Protein AF-A0A137Q808-F1 (afdb_monomer_lite)

Structure (mmCIF, N/CA/C/O backbone):
data_AF-A0A137Q808-F1
#
_entry.id   AF-A0A137Q808-F1
#
loop_
_atom_site.group_PDB
_atom_site.id
_atom_site.type_symbol
_atom_site.label_atom_id
_atom_site.label_alt_id
_atom_site.label_comp_id
_atom_site.label_asym_id
_atom_site.label_entity_id
_atom_site.label_seq_id
_atom_site.pdbx_PDB_ins_code
_atom_site.Cartn_x
_atom_site.Cartn_y
_atom_site.Cartn_z
_atom_site.occupancy
_atom_site.B_iso_or_equiv
_atom_site.auth_seq_id
_atom_site.auth_comp_id
_atom_site.auth_asym_id
_atom_site.auth_atom_id
_atom_site.pdbx_PDB_model_num
ATOM 1 N N . MET A 1 1 ? -16.998 -5.480 7.699 1.00 72.69 1 MET A N 1
ATOM 2 C CA . MET A 1 1 ? -16.382 -4.142 7.511 1.00 72.69 1 MET A CA 1
ATOM 3 C C . MET A 1 1 ? -16.773 -3.216 8.660 1.00 72.69 1 MET A C 1
ATOM 5 O O . MET A 1 1 ? -17.918 -3.277 9.093 1.00 72.69 1 MET A O 1
ATOM 9 N N . LYS A 1 2 ? -15.846 -2.375 9.145 1.00 89.88 2 LYS A N 1
ATOM 10 C CA . LYS A 1 2 ? -15.957 -1.615 10.411 1.00 89.88 2 LYS A CA 1
ATOM 11 C C . LYS A 1 2 ? -16.914 -0.412 10.414 1.00 89.88 2 LYS A C 1
ATOM 13 O O . LYS A 1 2 ? -17.202 0.107 11.482 1.00 89.88 2 LYS A O 1
ATOM 18 N N . LYS A 1 3 ? -17.414 0.016 9.247 1.00 92.00 3 LYS A N 1
ATOM 19 C CA . LYS A 1 3 ? -18.320 1.177 9.082 1.00 92.00 3 LYS A CA 1
ATOM 20 C C . LYS A 1 3 ? -17.747 2.507 9.607 1.00 92.00 3 LYS A C 1
ATOM 22 O O . LYS A 1 3 ? -18.492 3.368 10.059 1.00 92.00 3 LYS A O 1
ATOM 27 N N . LEU A 1 4 ? -16.428 2.671 9.537 1.00 90.56 4 LEU A N 1
ATOM 28 C CA . LEU A 1 4 ? -15.768 3.935 9.859 1.00 90.56 4 LEU A CA 1
ATOM 29 C C . LEU A 1 4 ? -15.965 4.929 8.711 1.00 90.56 4 LEU A C 1
ATOM 31 O O . LEU A 1 4 ? -15.925 4.536 7.544 1.00 90.56 4 LEU A O 1
ATOM 35 N N . SER A 1 5 ? -16.148 6.207 9.035 1.00 92.69 5 SER A N 1
ATOM 36 C CA . SER A 1 5 ? -16.147 7.286 8.044 1.00 92.69 5 SER A CA 1
ATOM 37 C C . SER A 1 5 ? -14.727 7.530 7.538 1.00 92.69 5 SER A C 1
ATOM 39 O O . SER A 1 5 ? -13.798 7.642 8.334 1.00 92.69 5 SER A O 1
ATOM 41 N N . TYR A 1 6 ? -14.557 7.650 6.223 1.00 93.31 6 TYR A N 1
ATOM 42 C CA . TYR A 1 6 ? -13.269 7.942 5.598 1.00 93.31 6 TYR A CA 1
ATOM 43 C C . TYR A 1 6 ? -13.455 8.816 4.358 1.00 93.31 6 TYR A C 1
ATOM 45 O O . TYR A 1 6 ? -14.547 8.911 3.795 1.00 93.31 6 TYR A O 1
ATOM 53 N N . LYS A 1 7 ? -12.367 9.453 3.931 1.00 94.38 7 LYS A N 1
ATOM 54 C CA . LYS A 1 7 ? -12.264 10.140 2.643 1.00 94.38 7 LYS A CA 1
ATOM 55 C C . LYS A 1 7 ? -11.159 9.472 1.839 1.00 94.38 7 LYS A C 1
ATOM 57 O O . LYS A 1 7 ? -10.145 9.073 2.404 1.00 94.38 7 LYS A O 1
ATOM 62 N N . ILE A 1 8 ? -11.361 9.352 0.532 1.00 95.31 8 ILE A N 1
ATOM 63 C CA . ILE A 1 8 ? -10.349 8.818 -0.380 1.00 95.31 8 ILE A CA 1
ATOM 64 C C . ILE A 1 8 ? -9.618 9.997 -1.012 1.00 95.31 8 ILE A C 1
ATOM 66 O O . ILE A 1 8 ? -10.257 10.896 -1.559 1.00 95.31 8 ILE A O 1
ATOM 70 N N . ARG A 1 9 ? -8.286 9.979 -0.955 1.00 93.50 9 ARG A N 1
ATOM 71 C CA . ARG A 1 9 ? -7.433 10.853 -1.763 1.00 93.50 9 ARG A CA 1
ATOM 72 C C . ARG A 1 9 ? -6.847 10.004 -2.886 1.00 93.50 9 ARG A C 1
ATOM 74 O O . ARG A 1 9 ? -6.163 9.021 -2.618 1.00 93.50 9 ARG A O 1
ATOM 81 N N . TRP A 1 10 ? -7.189 10.357 -4.119 1.00 93.88 10 TRP A N 1
ATOM 82 C CA . TRP A 1 10 ? -6.710 9.680 -5.320 1.00 93.88 10 TRP A CA 1
ATOM 83 C C . TRP A 1 10 ? -5.417 10.325 -5.802 1.00 93.88 10 TRP A C 1
ATOM 85 O O . TRP A 1 10 ? -5.262 11.542 -5.702 1.00 93.88 10 TRP A O 1
ATOM 95 N N . PHE A 1 11 ? -4.519 9.503 -6.330 1.00 91.56 11 PHE A N 1
ATOM 96 C CA . PHE A 1 11 ? -3.235 9.924 -6.870 1.00 91.56 11 PHE A CA 1
ATOM 97 C C . PHE A 1 11 ? -2.884 9.069 -8.072 1.00 91.56 11 PHE A C 1
ATOM 99 O O . PHE A 1 11 ? -3.255 7.892 -8.123 1.00 91.56 11 PHE A O 1
ATOM 106 N N . ASP A 1 12 ? -2.104 9.641 -8.980 1.00 96.38 12 ASP A N 1
ATOM 107 C CA . ASP A 1 12 ? -1.356 8.841 -9.930 1.00 96.38 12 ASP A CA 1
ATOM 108 C C . ASP A 1 12 ? -0.164 8.162 -9.240 1.00 96.38 12 ASP A C 1
ATOM 110 O O . ASP A 1 12 ? 0.356 8.638 -8.228 1.00 96.38 12 ASP A O 1
ATOM 114 N N . TYR A 1 13 ? 0.282 7.024 -9.778 1.00 96.12 13 TYR A N 1
ATOM 115 C CA . TYR A 1 13 ? 1.392 6.258 -9.206 1.00 96.12 13 TYR A CA 1
ATOM 116 C C . TYR A 1 13 ? 2.657 7.095 -8.930 1.00 96.12 13 TYR A C 1
ATOM 118 O O . TYR A 1 13 ? 3.228 6.930 -7.848 1.00 96.12 13 TYR A O 1
ATOM 126 N N . PRO A 1 14 ? 3.109 7.988 -9.839 1.00 96.06 14 PRO A N 1
ATOM 127 C CA . PRO A 1 14 ? 4.283 8.823 -9.584 1.00 96.06 14 PRO A CA 1
ATOM 128 C C . PRO A 1 14 ? 4.116 9.779 -8.398 1.00 96.06 14 PRO A C 1
ATOM 130 O O . PRO A 1 14 ? 5.101 10.109 -7.739 1.00 96.06 14 PRO A O 1
ATOM 133 N N . ASP A 1 15 ? 2.882 10.179 -8.089 1.00 96.31 15 ASP A N 1
ATOM 134 C CA . ASP A 1 15 ? 2.582 11.146 -7.031 1.00 96.31 15 ASP A CA 1
ATOM 135 C C . ASP A 1 15 ? 2.490 10.499 -5.643 1.00 96.31 15 ASP A C 1
ATOM 137 O O . ASP A 1 15 ? 2.487 11.195 -4.624 1.00 96.31 15 ASP A O 1
ATOM 141 N N . LEU A 1 16 ? 2.463 9.164 -5.568 1.00 94.75 16 LEU A N 1
ATOM 142 C CA . LEU A 1 16 ? 2.363 8.435 -4.304 1.00 94.75 16 LEU A CA 1
ATOM 143 C C . LEU A 1 16 ? 3.512 8.771 -3.348 1.00 94.75 16 LEU A C 1
ATOM 145 O O . LEU A 1 16 ? 3.291 9.006 -2.159 1.00 94.75 16 LEU A O 1
ATOM 149 N N . VAL A 1 17 ? 4.745 8.764 -3.854 1.00 93.88 17 VAL A N 1
ATOM 150 C CA . VAL A 1 17 ? 5.944 9.025 -3.046 1.00 93.88 17 VAL A CA 1
ATOM 151 C C . VAL A 1 17 ? 5.939 10.449 -2.479 1.00 93.88 17 VAL A C 1
ATOM 153 O O . VAL A 1 17 ? 6.011 10.573 -1.252 1.00 93.88 17 VAL A O 1
ATOM 156 N N . PRO A 1 18 ? 5.817 11.524 -3.288 1.00 95.62 18 PRO A N 1
ATOM 157 C CA . PRO A 1 18 ? 5.782 12.879 -2.743 1.00 95.62 18 PRO A CA 1
ATOM 158 C C . PRO A 1 18 ? 4.598 13.093 -1.791 1.00 95.62 18 PRO A C 1
ATOM 160 O O . PRO A 1 18 ? 4.795 13.670 -0.722 1.00 95.62 18 PRO A O 1
ATOM 163 N N . ALA A 1 19 ? 3.410 12.556 -2.095 1.00 95.12 19 ALA A N 1
ATOM 164 C CA . ALA A 1 19 ? 2.255 12.647 -1.201 1.00 95.12 19 ALA A CA 1
ATOM 165 C C . ALA A 1 19 ? 2.480 11.926 0.140 1.00 95.12 19 ALA A C 1
ATOM 167 O O . ALA A 1 19 ? 2.071 12.420 1.192 1.00 95.12 19 ALA A O 1
ATOM 168 N N . SER A 1 20 ? 3.158 10.774 0.126 1.00 95.25 20 SER A N 1
ATOM 169 C CA . SER A 1 20 ? 3.487 10.029 1.347 1.00 95.25 20 SER A CA 1
ATOM 170 C C . SER A 1 20 ? 4.469 10.796 2.231 1.00 95.25 20 SER A C 1
ATOM 172 O O . SER A 1 20 ? 4.301 10.844 3.450 1.00 95.25 20 SER A O 1
ATOM 174 N N . ILE A 1 21 ? 5.472 11.429 1.618 1.00 95.00 21 ILE A N 1
ATOM 175 C CA . ILE A 1 21 ? 6.462 12.254 2.319 1.00 95.00 21 ILE A CA 1
ATOM 176 C C . ILE A 1 21 ? 5.793 13.492 2.926 1.00 95.00 21 ILE A C 1
ATOM 178 O O . ILE A 1 21 ? 5.992 13.767 4.109 1.00 95.00 21 ILE A O 1
ATOM 182 N N . GLU A 1 22 ? 4.964 14.203 2.152 1.00 94.88 22 GLU A N 1
ATOM 183 C CA . GLU A 1 22 ? 4.180 15.357 2.619 1.00 94.88 22 GLU A CA 1
ATOM 184 C C . GLU A 1 22 ? 3.325 14.986 3.842 1.00 94.88 22 GLU A C 1
ATOM 186 O O . GLU A 1 22 ? 3.317 15.689 4.854 1.00 94.88 22 GLU A O 1
ATOM 191 N N . ALA A 1 23 ? 2.675 13.822 3.784 1.00 93.75 23 ALA A N 1
ATOM 192 C CA . ALA A 1 23 ? 1.854 13.274 4.857 1.00 93.75 23 ALA A CA 1
ATOM 193 C C . ALA A 1 23 ? 2.650 12.704 6.046 1.00 93.75 23 ALA A C 1
ATOM 195 O O . ALA A 1 23 ? 2.046 12.238 7.015 1.00 93.75 23 ALA A O 1
ATOM 196 N N . ARG A 1 24 ? 3.989 12.720 5.999 1.00 95.00 24 ARG A N 1
ATOM 197 C CA . ARG A 1 24 ? 4.882 12.124 7.012 1.00 95.00 24 ARG A CA 1
ATOM 198 C C . ARG A 1 24 ? 4.641 10.627 7.234 1.00 95.00 24 ARG A C 1
ATOM 200 O O . ARG A 1 24 ? 4.883 10.110 8.326 1.00 95.00 24 ARG A O 1
ATOM 207 N N . ILE A 1 25 ? 4.182 9.930 6.199 1.00 95.81 25 ILE A N 1
ATOM 208 C CA . ILE A 1 25 ? 4.090 8.471 6.194 1.00 95.81 25 ILE A CA 1
ATOM 209 C C . ILE A 1 25 ? 5.521 7.928 6.151 1.00 95.81 25 ILE A C 1
ATOM 211 O O . ILE A 1 25 ? 6.370 8.424 5.406 1.00 95.81 25 ILE A O 1
ATOM 215 N N . LYS A 1 26 ? 5.819 6.916 6.966 1.00 95.44 26 LYS A N 1
ATOM 216 C CA . LYS A 1 26 ? 7.115 6.228 6.906 1.00 95.44 26 LYS A CA 1
ATOM 217 C C . LYS A 1 26 ? 7.172 5.311 5.673 1.00 95.44 26 LYS A C 1
ATOM 219 O O . LYS A 1 26 ? 6.133 4.786 5.274 1.00 95.44 26 LYS A O 1
ATOM 224 N N . PRO A 1 27 ? 8.354 5.088 5.070 1.00 95.62 27 PRO A N 1
ATOM 225 C CA . PRO A 1 27 ? 8.501 4.075 4.029 1.00 95.62 27 PRO A CA 1
ATOM 226 C C . PRO A 1 27 ? 7.986 2.719 4.523 1.00 95.62 27 PRO A C 1
ATOM 228 O O . PRO A 1 27 ? 8.192 2.374 5.687 1.00 95.62 27 PRO A O 1
ATOM 231 N N . TYR A 1 28 ? 7.334 1.963 3.640 1.00 94.69 28 TYR A N 1
ATOM 232 C CA . TYR A 1 28 ? 6.924 0.585 3.918 1.00 94.69 28 TYR A CA 1
ATOM 233 C C . TYR A 1 28 ? 8.154 -0.288 4.194 1.00 94.69 28 TYR A C 1
ATOM 235 O O . TYR A 1 28 ? 8.196 -1.035 5.167 1.00 94.69 28 TYR A O 1
ATOM 243 N N . LEU A 1 29 ? 9.188 -0.116 3.368 1.00 94.19 29 LEU A N 1
ATOM 244 C CA . LEU A 1 29 ? 10.516 -0.685 3.568 1.00 94.19 29 LEU A CA 1
ATOM 245 C C . LEU A 1 29 ? 11.582 0.226 2.960 1.00 94.19 29 LEU A C 1
ATOM 247 O O . LEU A 1 29 ? 11.279 1.182 2.240 1.00 94.19 29 LEU A O 1
ATOM 251 N N . VAL A 1 30 ? 12.840 -0.098 3.235 1.00 94.69 30 VAL A N 1
ATOM 252 C CA . VAL A 1 30 ? 14.002 0.452 2.534 1.00 94.69 30 VAL A CA 1
ATOM 253 C C . VAL A 1 30 ? 14.550 -0.655 1.643 1.00 94.69 30 VAL A C 1
ATOM 255 O O . VAL A 1 30 ? 14.746 -1.777 2.110 1.00 94.69 30 VAL A O 1
ATOM 258 N N . ARG A 1 31 ? 14.734 -0.367 0.354 1.00 89.38 31 ARG A N 1
ATOM 259 C CA . ARG A 1 31 ? 15.273 -1.331 -0.612 1.00 89.38 31 ARG A CA 1
ATOM 260 C C . ARG A 1 31 ? 16.751 -1.615 -0.332 1.00 89.38 31 ARG A C 1
ATOM 262 O O . ARG A 1 31 ? 17.413 -0.875 0.392 1.00 89.38 31 ARG A O 1
ATOM 269 N N . SER A 1 32 ? 17.285 -2.665 -0.954 1.00 91.00 32 SER A N 1
ATOM 270 C CA . SER A 1 32 ? 18.703 -3.039 -0.848 1.00 91.00 32 SER A CA 1
ATOM 271 C C . SER A 1 32 ? 19.666 -1.940 -1.317 1.00 91.00 32 SER A C 1
ATOM 273 O O . SER A 1 32 ? 20.783 -1.861 -0.817 1.00 91.00 32 SER A O 1
ATOM 275 N N . ASP A 1 33 ? 19.228 -1.068 -2.228 1.00 91.06 33 ASP A N 1
ATOM 276 C CA . ASP A 1 33 ? 19.975 0.106 -2.697 1.00 91.06 33 ASP A CA 1
ATOM 277 C C . ASP A 1 33 ? 19.882 1.327 -1.755 1.00 91.06 33 ASP A C 1
ATOM 279 O O . ASP A 1 33 ? 20.436 2.385 -2.050 1.00 91.06 33 ASP A O 1
ATOM 283 N N . GLY A 1 34 ? 19.178 1.205 -0.625 1.00 93.06 34 GLY A N 1
ATOM 284 C CA . GLY A 1 34 ? 18.962 2.282 0.341 1.00 93.06 34 GLY A CA 1
ATOM 285 C C . GLY A 1 34 ? 17.807 3.228 -0.001 1.00 93.06 34 GLY A C 1
ATOM 286 O O . GLY A 1 34 ? 17.490 4.111 0.799 1.00 93.06 34 GLY A O 1
ATOM 287 N N . SER A 1 35 ? 17.140 3.062 -1.148 1.00 91.38 35 SER A N 1
ATOM 288 C CA . SER A 1 35 ? 15.998 3.901 -1.519 1.00 91.38 35 SER A CA 1
ATOM 289 C C . SER A 1 35 ? 14.745 3.553 -0.695 1.00 91.38 35 SER A C 1
ATOM 291 O O . SER A 1 35 ? 14.451 2.373 -0.464 1.00 91.38 35 SER A O 1
ATOM 293 N N . PRO A 1 36 ? 13.957 4.548 -0.244 1.00 94.50 36 PRO A N 1
ATOM 294 C CA . PRO A 1 36 ? 12.706 4.279 0.453 1.00 94.50 36 PRO A CA 1
ATOM 295 C C . PRO A 1 36 ? 11.645 3.749 -0.521 1.00 94.50 36 PRO A C 1
ATOM 297 O O . PRO A 1 36 ? 11.491 4.251 -1.638 1.00 94.50 36 PRO A O 1
ATOM 300 N N . TYR A 1 37 ? 10.871 2.757 -0.083 1.00 93.56 37 TYR A N 1
ATOM 301 C CA . TYR A 1 37 ? 9.736 2.223 -0.828 1.00 93.56 37 TYR A CA 1
ATOM 302 C C . TYR A 1 37 ? 8.423 2.589 -0.144 1.00 93.56 37 TYR A C 1
ATOM 304 O O . TYR A 1 37 ? 8.207 2.278 1.026 1.00 93.56 37 TYR A O 1
ATOM 312 N N . TYR A 1 38 ? 7.538 3.247 -0.887 1.00 95.19 38 TYR A N 1
ATOM 313 C CA . TYR A 1 38 ? 6.218 3.662 -0.427 1.00 95.19 38 TYR A CA 1
ATOM 314 C C . TYR A 1 38 ? 5.137 2.891 -1.176 1.00 95.19 38 TYR A C 1
ATOM 316 O O . TYR A 1 38 ? 5.254 2.654 -2.379 1.00 95.19 38 TYR A O 1
ATOM 324 N N . THR A 1 39 ? 4.081 2.514 -0.460 1.00 93.88 39 THR A N 1
ATOM 325 C CA . THR A 1 39 ? 2.979 1.705 -0.982 1.00 93.88 39 THR A CA 1
ATOM 326 C C . THR A 1 39 ? 1.632 2.226 -0.488 1.00 93.88 39 THR A C 1
ATOM 328 O O . THR A 1 39 ? 1.537 2.901 0.540 1.00 93.88 39 THR A O 1
ATOM 331 N N . CYS A 1 40 ? 0.584 1.886 -1.237 1.00 94.44 40 CYS A N 1
ATOM 332 C CA . CYS A 1 40 ? -0.797 1.928 -0.773 1.00 94.44 40 CYS A CA 1
ATOM 333 C C . CYS A 1 40 ? -1.264 0.511 -0.381 1.00 94.44 40 CYS A C 1
ATOM 335 O O . CYS A 1 40 ? -0.731 -0.460 -0.921 1.00 94.44 40 CYS A O 1
ATOM 337 N N . PRO A 1 41 ? -2.285 0.382 0.490 1.00 95.06 41 PRO A N 1
ATOM 338 C CA . PRO A 1 41 ? -3.017 1.473 1.139 1.00 95.06 41 PRO A CA 1
ATOM 339 C C . PRO A 1 41 ? -2.200 2.174 2.235 1.00 95.06 41 PRO A C 1
ATOM 341 O O . PRO A 1 41 ? -1.344 1.574 2.882 1.00 95.06 41 PRO A O 1
ATOM 344 N N . ALA A 1 42 ? -2.502 3.456 2.439 1.00 95.62 42 ALA A N 1
ATOM 345 C CA . ALA A 1 42 ? -2.007 4.265 3.545 1.00 95.62 42 ALA A CA 1
ATOM 346 C C . ALA A 1 42 ? -3.153 5.103 4.124 1.00 95.62 42 ALA A C 1
ATOM 348 O O . ALA A 1 42 ? -4.101 5.434 3.409 1.00 95.62 42 ALA A O 1
ATOM 349 N N . ILE A 1 43 ? -3.076 5.425 5.413 1.00 95.75 43 ILE A N 1
ATOM 350 C CA . ILE A 1 43 ? -4.094 6.195 6.128 1.00 95.75 43 ILE A CA 1
ATOM 351 C C . ILE A 1 43 ? -3.473 7.373 6.869 1.00 95.75 43 ILE A C 1
ATOM 353 O O . ILE A 1 43 ? -2.341 7.306 7.354 1.00 95.75 43 ILE A O 1
ATOM 357 N N . ILE A 1 44 ? -4.273 8.428 6.994 1.00 94.50 44 ILE A N 1
ATOM 358 C CA . ILE A 1 44 ? -4.007 9.582 7.846 1.00 94.50 44 ILE A CA 1
ATOM 359 C C . ILE A 1 44 ? -5.243 9.757 8.727 1.00 94.50 44 ILE A C 1
ATOM 361 O O . ILE A 1 44 ? -6.363 9.795 8.215 1.00 94.50 44 ILE A O 1
ATOM 365 N N . GLY A 1 45 ? -5.063 9.799 10.043 1.00 90.94 45 GLY A N 1
ATOM 366 C CA . GLY A 1 45 ? -6.158 10.015 10.984 1.00 90.94 45 GLY A CA 1
ATOM 367 C C . GLY A 1 45 ? -6.151 11.441 11.499 1.00 90.94 45 GLY A C 1
ATOM 368 O O . GLY A 1 45 ? -5.350 11.763 12.370 1.00 90.94 45 GLY A O 1
ATOM 369 N N . ASP A 1 46 ? -7.085 12.265 11.026 1.00 78.31 46 ASP A N 1
ATOM 370 C CA . ASP A 1 46 ? -7.183 13.679 11.418 1.00 78.31 46 ASP A CA 1
ATOM 371 C C . ASP A 1 46 ? -7.311 13.858 12.943 1.00 78.31 46 ASP A C 1
ATOM 373 O O . ASP A 1 46 ? -6.697 14.748 13.525 1.00 78.31 46 ASP A O 1
ATOM 377 N N . ALA A 1 47 ? -8.074 12.983 13.609 1.00 80.38 47 ALA A N 1
ATOM 378 C CA . ALA A 1 47 ? -8.304 13.046 15.055 1.00 80.38 47 ALA A CA 1
ATOM 379 C C . ALA A 1 47 ? -7.209 12.364 15.894 1.00 80.38 47 ALA A C 1
ATOM 381 O O . ALA A 1 47 ? -7.029 12.704 17.060 1.00 80.38 47 ALA A O 1
ATOM 382 N N . THR A 1 48 ? -6.502 11.380 15.333 1.00 82.38 48 THR A N 1
ATOM 383 C CA . THR A 1 48 ? -5.514 10.569 16.066 1.00 82.38 48 THR A CA 1
ATOM 384 C C . THR A 1 48 ? -4.074 10.978 15.771 1.00 82.38 48 THR A C 1
ATOM 386 O O . THR A 1 48 ? -3.162 10.531 16.462 1.00 82.38 48 THR A O 1
ATOM 389 N N . GLY A 1 49 ? -3.855 11.800 14.740 1.00 86.81 49 GLY A N 1
ATOM 390 C CA . GLY A 1 49 ? -2.535 12.149 14.223 1.00 86.81 49 GLY A CA 1
ATOM 391 C C . GLY A 1 49 ? -1.791 10.970 13.588 1.00 86.81 49 GLY A C 1
ATOM 392 O O . GLY A 1 49 ? -0.592 11.083 13.332 1.00 86.81 49 GLY A O 1
ATOM 393 N N . VAL A 1 50 ? -2.459 9.828 13.363 1.00 93.19 50 VAL A N 1
ATOM 394 C CA . VAL A 1 50 ? -1.808 8.649 12.780 1.00 93.19 50 VAL A CA 1
ATOM 395 C C . VAL A 1 50 ? -1.470 8.918 11.318 1.00 93.19 50 VAL A C 1
ATOM 397 O O . VAL A 1 50 ? -2.274 9.496 10.593 1.00 93.19 50 VAL A O 1
ATOM 400 N N . SER A 1 51 ? -0.290 8.483 10.890 1.00 95.44 51 SER A N 1
ATOM 401 C CA . SER A 1 51 ? 0.137 8.506 9.494 1.00 95.44 51 SER A CA 1
ATOM 402 C C . SER A 1 51 ? 0.931 7.234 9.226 1.00 95.44 51 SER A C 1
ATOM 404 O O . SER A 1 51 ? 2.023 7.050 9.771 1.00 95.44 51 SER A O 1
ATOM 406 N N . MET A 1 52 ? 0.337 6.292 8.491 1.00 95.81 52 MET A N 1
ATOM 407 C CA . MET A 1 52 ? 0.915 4.959 8.305 1.00 95.81 52 MET A CA 1
ATOM 408 C C . MET A 1 52 ? 0.479 4.307 6.994 1.00 95.81 52 MET A C 1
ATOM 410 O O . MET A 1 52 ? -0.627 4.534 6.509 1.00 95.81 52 MET A O 1
ATOM 414 N N . ASN A 1 53 ? 1.350 3.469 6.446 1.00 95.56 53 ASN A N 1
ATOM 415 C CA . ASN A 1 53 ? 1.036 2.492 5.407 1.00 95.56 53 ASN A CA 1
ATOM 416 C C . ASN A 1 53 ? 1.120 1.079 6.004 1.00 95.56 53 ASN A C 1
ATOM 418 O O . ASN A 1 53 ? 1.198 0.958 7.227 1.00 95.56 53 ASN A O 1
ATOM 422 N N . ASP A 1 54 ? 1.110 0.057 5.141 1.00 94.62 54 ASP A N 1
ATOM 423 C CA . ASP A 1 54 ? 1.046 -1.371 5.485 1.00 94.62 54 ASP A CA 1
ATOM 424 C C . ASP A 1 54 ? -0.375 -1.814 5.867 1.00 94.62 54 ASP A C 1
ATOM 426 O O . ASP A 1 54 ? -0.894 -1.510 6.941 1.00 94.62 54 ASP A O 1
ATOM 430 N N . SER A 1 55 ? -1.021 -2.543 4.951 1.00 94.75 55 SER A N 1
ATOM 431 C CA . SER A 1 55 ? -2.418 -2.956 5.108 1.00 94.75 55 SER A CA 1
ATOM 432 C C . SER A 1 55 ? -2.655 -3.847 6.332 1.00 94.75 55 SER A C 1
ATOM 434 O O . SER A 1 55 ? -3.700 -3.717 6.976 1.00 94.75 55 SER A O 1
ATOM 436 N N . PHE A 1 56 ? -1.682 -4.686 6.698 1.00 94.12 56 PHE A N 1
ATOM 437 C CA . PHE A 1 56 ? -1.784 -5.570 7.852 1.00 94.12 56 PHE A CA 1
ATOM 438 C C . PHE A 1 56 ? -1.689 -4.765 9.152 1.00 94.12 56 PHE A C 1
ATOM 440 O O . PHE A 1 56 ? -2.562 -4.868 10.020 1.00 94.12 56 PHE A O 1
ATOM 447 N N . LYS A 1 57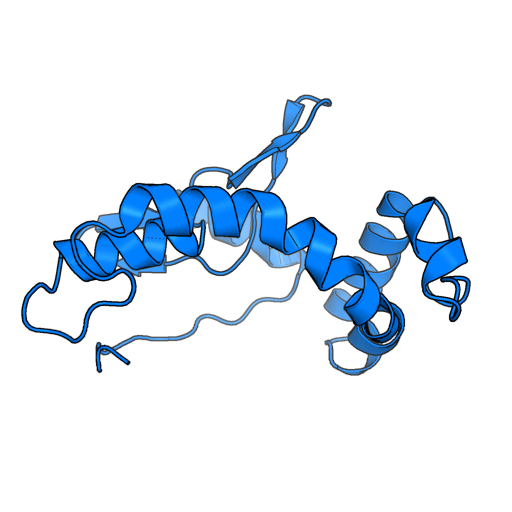 ? -0.716 -3.847 9.244 1.00 94.56 57 LYS A N 1
ATOM 448 C CA . LYS A 1 57 ? -0.598 -2.921 10.387 1.00 94.56 57 LYS A CA 1
ATOM 449 C C . LYS A 1 57 ? -1.803 -1.988 10.515 1.00 94.56 57 LYS A C 1
ATOM 451 O O . LYS A 1 57 ? -2.238 -1.697 11.629 1.00 94.56 57 LYS A O 1
ATOM 456 N N . ILE A 1 58 ? -2.371 -1.534 9.396 1.00 95.75 58 ILE A N 1
ATOM 457 C CA . ILE A 1 58 ? -3.601 -0.729 9.374 1.00 95.75 58 ILE A CA 1
ATOM 458 C C . ILE A 1 58 ? -4.781 -1.524 9.953 1.00 95.75 58 ILE A C 1
ATOM 460 O O . ILE A 1 58 ? -5.550 -0.986 10.754 1.00 95.75 58 ILE A O 1
ATOM 464 N N . ALA A 1 59 ? -4.920 -2.804 9.594 1.00 95.19 59 ALA A N 1
ATOM 465 C CA . ALA A 1 59 ? -5.964 -3.666 10.143 1.00 95.19 59 ALA A CA 1
ATOM 466 C C . ALA A 1 59 ? -5.811 -3.844 11.664 1.00 95.19 59 ALA A C 1
ATOM 468 O O . ALA A 1 59 ? -6.776 -3.623 12.401 1.00 95.19 59 ALA A O 1
ATOM 469 N N . GLN A 1 60 ? -4.592 -4.132 12.140 1.00 94.56 60 GLN A N 1
ATOM 470 C CA . GLN A 1 60 ? -4.272 -4.218 13.572 1.00 94.56 60 GLN A CA 1
ATOM 471 C C . GLN A 1 60 ? -4.589 -2.912 14.312 1.00 94.56 60 GLN A C 1
ATOM 473 O O . GLN A 1 60 ? -5.217 -2.921 15.375 1.00 94.56 60 GLN A O 1
ATOM 478 N N . TYR A 1 61 ? -4.194 -1.772 13.737 1.00 95.12 61 TYR A N 1
ATOM 479 C CA . TYR A 1 61 ? -4.479 -0.454 14.295 1.00 95.12 61 TYR A CA 1
ATOM 480 C C . TYR A 1 61 ? -5.983 -0.239 14.475 1.00 95.12 61 TYR A C 1
ATOM 482 O O . TYR A 1 61 ? -6.422 0.138 15.561 1.00 95.12 61 TYR A O 1
ATOM 490 N N . PHE A 1 62 ? -6.792 -0.524 13.452 1.00 95.00 62 PHE A N 1
ATOM 491 C CA . PHE A 1 62 ? -8.238 -0.344 13.548 1.00 95.00 62 PHE A CA 1
ATOM 492 C C . PHE A 1 62 ? -8.922 -1.345 14.480 1.00 95.00 62 PHE A C 1
ATOM 494 O O . PHE A 1 62 ? -9.910 -0.985 15.121 1.00 95.00 62 PHE A O 1
ATOM 501 N N . ASP A 1 63 ? -8.427 -2.576 14.592 1.00 95.12 63 ASP A N 1
ATOM 502 C CA . ASP A 1 63 ? -8.935 -3.538 15.574 1.00 95.12 63 ASP A CA 1
ATOM 503 C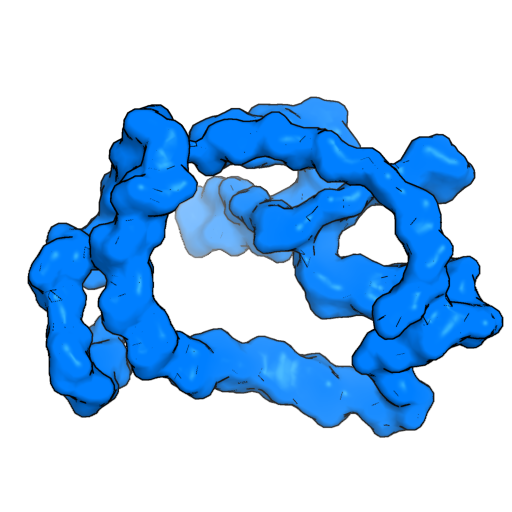 C . ASP A 1 63 ? -8.675 -3.090 17.012 1.00 95.12 63 ASP A C 1
ATOM 505 O O . ASP A 1 63 ? -9.540 -3.286 17.871 1.00 95.12 63 ASP A O 1
ATOM 509 N N . LYS A 1 64 ? -7.528 -2.453 17.266 1.00 93.25 64 LYS A N 1
ATOM 510 C CA . LYS A 1 64 ? -7.184 -1.879 18.571 1.00 93.25 64 LYS A CA 1
ATOM 511 C C . LYS A 1 64 ? -7.948 -0.587 18.862 1.00 93.25 64 LYS A C 1
ATOM 513 O O . LYS A 1 64 ? -8.452 -0.413 19.965 1.00 93.25 64 LYS A O 1
ATOM 518 N N . GLN A 1 65 ? -8.020 0.317 17.887 1.00 93.88 65 GLN A N 1
ATOM 519 C CA . GLN A 1 65 ? -8.604 1.649 18.056 1.00 93.88 65 GLN A CA 1
ATOM 520 C C . GLN A 1 65 ? -10.135 1.618 18.146 1.00 93.88 65 GLN A C 1
ATOM 522 O O . GLN A 1 65 ? -10.727 2.473 18.801 1.00 93.88 65 GLN A O 1
ATOM 527 N N . TYR A 1 66 ? -10.773 0.641 17.498 1.00 93.19 66 TYR A N 1
ATOM 528 C CA . TYR A 1 66 ? -12.228 0.512 17.431 1.00 93.19 66 TYR A CA 1
ATOM 529 C C . TYR A 1 66 ? -12.664 -0.891 17.880 1.00 93.19 66 TYR A C 1
ATOM 531 O O . TYR A 1 66 ? -13.110 -1.692 17.047 1.00 93.19 66 TYR A O 1
ATOM 539 N N . PRO A 1 67 ? -12.525 -1.221 19.179 1.00 93.88 67 PRO A N 1
ATOM 540 C CA . PRO A 1 67 ? -12.766 -2.570 19.689 1.00 93.88 67 PRO A CA 1
ATOM 541 C C . PRO A 1 67 ? -14.221 -3.031 19.539 1.00 93.88 67 PRO A C 1
ATOM 543 O O . PRO A 1 67 ? -14.443 -4.224 19.361 1.00 93.88 67 PRO A O 1
ATOM 546 N N . ASP A 1 68 ? -15.176 -2.096 19.513 1.00 94.50 68 ASP A N 1
ATOM 547 C CA . ASP A 1 68 ? -16.617 -2.370 19.376 1.00 94.50 68 ASP A CA 1
ATOM 548 C C . ASP A 1 68 ? -17.055 -2.665 17.929 1.00 94.50 68 ASP A C 1
ATOM 550 O O . ASP A 1 68 ? -18.231 -2.896 17.645 1.00 94.50 68 ASP A O 1
ATOM 554 N N . THR A 1 69 ? -16.117 -2.635 16.979 1.00 93.75 69 THR A N 1
ATOM 555 C CA . THR A 1 69 ? -16.376 -2.963 15.572 1.00 93.75 69 THR A CA 1
ATOM 556 C C . THR A 1 69 ? -15.951 -4.400 15.262 1.00 93.75 69 THR A C 1
ATOM 558 O O . THR A 1 69 ? -15.045 -4.920 15.915 1.00 93.75 69 THR A O 1
ATOM 561 N N . PRO A 1 70 ? -16.529 -5.050 14.228 1.00 94.94 70 PRO A N 1
ATOM 562 C CA . PRO A 1 70 ? -16.078 -6.372 13.803 1.00 94.94 70 PRO A CA 1
ATOM 563 C C . PRO A 1 70 ? -14.562 -6.409 13.581 1.00 94.94 70 PRO A C 1
ATOM 565 O O . PRO A 1 70 ? -14.007 -5.509 12.934 1.00 94.94 70 PRO A O 1
ATOM 568 N N . LYS A 1 71 ? -13.909 -7.439 14.122 1.00 93.44 71 LYS A N 1
ATOM 569 C CA . LYS A 1 71 ? -12.457 -7.621 14.040 1.00 93.44 71 LYS A CA 1
ATOM 570 C C . LYS A 1 71 ? -12.049 -8.086 12.646 1.00 93.44 71 LYS A C 1
ATOM 572 O O . LYS A 1 71 ? -12.709 -8.948 12.068 1.00 93.44 71 LYS A O 1
ATOM 577 N N . ALA A 1 72 ? -10.993 -7.488 12.105 1.00 93.38 72 ALA A N 1
ATOM 578 C CA . ALA A 1 72 ? -10.343 -7.980 10.894 1.00 93.38 72 ALA A CA 1
ATOM 579 C C . ALA A 1 72 ? -9.451 -9.188 11.217 1.00 93.38 72 ALA A C 1
ATOM 581 O O . ALA A 1 72 ? -9.409 -10.147 10.453 1.00 93.38 72 ALA A O 1
ATOM 582 N N . LEU A 1 73 ? -8.802 -9.145 12.380 1.00 93.62 73 LEU A N 1
ATOM 583 C CA . LEU A 1 73 ? -7.915 -10.156 12.931 1.00 93.62 73 LEU A CA 1
ATOM 584 C C . LEU A 1 73 ? -8.531 -10.644 14.255 1.00 93.62 73 LEU A C 1
ATOM 586 O O . LEU A 1 73 ? -8.468 -9.940 15.266 1.00 93.62 73 LEU A O 1
ATOM 590 N N . PRO A 1 74 ? -9.218 -11.802 14.258 1.00 93.44 74 PRO A N 1
ATOM 591 C CA . PRO A 1 74 ? -9.795 -12.363 15.475 1.00 93.44 74 PRO A CA 1
ATOM 592 C C . PRO A 1 74 ? -8.740 -12.598 16.564 1.00 93.44 74 PRO A C 1
ATOM 594 O O . PRO A 1 74 ? -7.589 -12.927 16.271 1.00 93.44 74 PRO A O 1
ATOM 597 N N . GLU A 1 75 ? -9.142 -12.460 17.825 1.00 91.44 75 GLU A N 1
ATOM 598 C CA . GLU A 1 75 ? -8.244 -12.639 18.968 1.00 91.44 75 GLU A CA 1
ATOM 599 C C . GLU A 1 75 ? -7.611 -14.040 18.977 1.00 91.44 75 GLU A C 1
ATOM 601 O O . GLU A 1 75 ? -8.276 -15.039 18.698 1.00 91.44 75 GLU A O 1
ATOM 606 N N . GLY A 1 76 ? -6.308 -14.105 19.262 1.00 92.75 76 GLY A N 1
ATOM 607 C CA . GLY A 1 76 ? -5.545 -15.355 19.266 1.00 92.75 76 GLY A CA 1
ATOM 608 C C . GLY A 1 76 ? -5.120 -15.847 17.878 1.00 92.75 76 GLY A C 1
ATOM 609 O O . GLY A 1 76 ? -4.509 -16.910 17.783 1.00 92.75 76 GLY A O 1
ATOM 610 N N . THR A 1 77 ? -5.404 -15.097 16.804 1.00 95.50 77 THR A N 1
ATOM 611 C CA . THR A 1 77 ? -4.995 -15.463 15.432 1.00 95.50 77 THR A CA 1
ATOM 612 C C . THR A 1 77 ? -3.780 -14.697 14.918 1.00 95.50 77 THR A C 1
ATOM 614 O O . THR A 1 77 ? -3.326 -14.985 13.815 1.00 95.50 77 THR A O 1
ATOM 617 N N . ASP A 1 78 ? -3.214 -13.775 15.703 1.00 90.75 78 ASP A N 1
ATOM 618 C CA . ASP A 1 78 ? -2.130 -12.881 15.277 1.00 90.75 78 ASP A CA 1
ATOM 619 C C . ASP A 1 78 ? -0.949 -13.631 14.651 1.00 90.75 78 ASP A C 1
ATOM 621 O O . ASP A 1 78 ? -0.504 -13.281 13.559 1.00 90.75 78 ASP A O 1
ATOM 625 N N . GLY A 1 79 ? -0.478 -14.702 15.300 1.00 92.56 79 GLY A N 1
ATOM 626 C CA . GLY A 1 79 ? 0.622 -15.520 14.783 1.00 92.56 79 GLY A CA 1
ATOM 627 C C . GLY A 1 79 ? 0.286 -16.207 13.457 1.00 92.56 79 GLY A C 1
ATOM 628 O O . GLY A 1 79 ? 1.062 -16.125 12.510 1.00 92.56 79 GLY A O 1
ATOM 629 N N . LEU A 1 80 ? -0.895 -16.826 13.358 1.00 94.88 80 LEU A N 1
ATOM 630 C CA . LEU A 1 80 ? -1.337 -17.520 12.142 1.00 94.88 80 LEU A CA 1
ATOM 631 C C . LEU A 1 80 ? -1.555 -16.553 10.973 1.00 94.88 80 LEU A C 1
ATOM 633 O O . LEU A 1 80 ? -1.163 -16.853 9.852 1.00 94.88 80 LEU A O 1
ATOM 637 N N . GLN A 1 81 ? -2.161 -15.394 11.233 1.00 94.88 81 GLN A N 1
ATOM 638 C CA . GLN A 1 81 ? -2.412 -14.364 10.224 1.00 94.88 81 GLN A CA 1
ATOM 639 C C . GLN A 1 81 ? -1.111 -13.709 9.746 1.00 94.88 81 GLN A C 1
ATOM 641 O O . GLN A 1 81 ? -0.989 -13.416 8.563 1.00 94.88 81 GLN A O 1
ATOM 646 N N . SER A 1 82 ? -0.133 -13.522 10.641 1.00 91.44 82 SER A N 1
ATOM 647 C CA . SER A 1 82 ? 1.184 -12.979 10.274 1.00 91.44 82 SER A CA 1
ATOM 648 C C . SER A 1 82 ? 1.954 -13.971 9.398 1.00 91.44 82 SER A C 1
ATOM 650 O O . SER A 1 82 ? 2.426 -13.606 8.331 1.00 91.44 82 SER A O 1
ATOM 652 N N . MET A 1 83 ? 1.984 -15.254 9.782 1.00 92.00 83 MET A N 1
ATOM 653 C CA . MET A 1 83 ? 2.565 -16.311 8.943 1.00 92.00 83 MET A CA 1
ATOM 654 C C . MET A 1 83 ? 1.864 -16.425 7.587 1.00 92.00 83 MET A C 1
ATOM 656 O O . MET A 1 83 ? 2.508 -16.662 6.570 1.00 92.00 83 MET A O 1
ATOM 660 N N . PHE A 1 84 ? 0.537 -16.282 7.563 1.00 92.50 84 PHE A N 1
ATOM 661 C CA . PHE A 1 84 ? -0.208 -16.269 6.312 1.00 92.50 84 PHE A CA 1
ATOM 662 C C . PHE A 1 84 ? 0.203 -15.082 5.439 1.00 92.50 84 PHE A C 1
ATOM 664 O O . PHE A 1 84 ? 0.484 -15.296 4.268 1.00 92.50 84 PHE A O 1
ATOM 671 N N . GLU A 1 85 ? 0.270 -13.866 5.988 1.00 90.62 85 GLU A N 1
ATOM 672 C CA . GLU A 1 85 ? 0.651 -12.651 5.254 1.00 90.62 85 GLU A CA 1
ATOM 673 C C . GLU A 1 85 ? 2.033 -12.778 4.605 1.00 90.62 85 GLU A C 1
ATOM 675 O O . GLU A 1 85 ? 2.159 -12.526 3.405 1.00 90.62 85 GLU A O 1
ATOM 680 N N . GLU A 1 86 ? 3.014 -13.299 5.346 1.00 87.75 86 GLU A N 1
ATOM 681 C CA . GLU A 1 86 ? 4.375 -13.527 4.850 1.00 87.75 86 GLU A CA 1
ATOM 682 C C . GLU A 1 86 ? 4.418 -14.496 3.657 1.00 87.75 86 GLU A C 1
ATOM 684 O O . GLU A 1 86 ? 5.228 -14.334 2.748 1.00 87.75 86 GLU A O 1
ATOM 689 N N . GLN A 1 87 ? 3.545 -15.507 3.643 1.00 87.44 87 GLN A N 1
ATOM 690 C CA . GLN A 1 87 ? 3.503 -16.532 2.592 1.00 87.44 87 GLN A CA 1
ATOM 691 C C . GLN A 1 87 ? 2.514 -16.202 1.466 1.00 87.44 87 GLN A C 1
ATOM 693 O O . GLN A 1 87 ? 2.550 -16.804 0.393 1.00 87.44 87 GLN A O 1
ATOM 698 N N . PHE A 1 88 ? 1.600 -15.259 1.691 1.00 84.94 88 PHE A N 1
ATOM 699 C CA . PHE A 1 88 ? 0.477 -15.010 0.792 1.00 84.94 88 PHE A CA 1
ATOM 700 C C . PHE A 1 88 ? 0.920 -14.465 -0.569 1.00 84.94 88 PHE A C 1
ATOM 702 O O . PHE A 1 88 ? 0.296 -14.772 -1.586 1.00 84.94 88 PHE A O 1
ATOM 709 N N . ILE A 1 89 ? 2.008 -13.689 -0.606 1.00 74.94 89 ILE A N 1
ATOM 710 C CA . ILE A 1 89 ? 2.550 -13.126 -1.849 1.00 74.94 89 ILE A CA 1
ATOM 711 C C . ILE A 1 89 ? 2.988 -14.227 -2.823 1.00 74.94 89 ILE A C 1
ATOM 713 O O . ILE A 1 89 ? 2.654 -14.144 -4.006 1.00 74.94 89 ILE A O 1
ATOM 717 N N . GLU A 1 90 ? 3.632 -15.287 -2.330 1.00 74.81 90 GLU A N 1
ATOM 718 C CA . GLU A 1 90 ? 4.047 -16.441 -3.141 1.00 74.81 90 GLU A CA 1
ATOM 719 C C . GLU A 1 90 ? 2.836 -17.156 -3.758 1.00 74.81 90 GLU A C 1
ATOM 721 O O . GLU A 1 90 ? 2.819 -17.523 -4.933 1.00 74.81 90 GLU A O 1
ATOM 726 N N . VAL A 1 91 ? 1.752 -17.279 -2.987 1.00 79.62 91 VAL A N 1
ATOM 727 C CA . VAL A 1 91 ? 0.500 -17.897 -3.453 1.00 79.62 91 VAL A CA 1
ATOM 728 C C . VAL A 1 91 ? -0.217 -17.031 -4.490 1.00 79.62 91 VAL A C 1
ATOM 730 O O . VAL A 1 91 ? -0.932 -17.558 -5.342 1.00 79.62 91 VAL A O 1
ATOM 733 N N . LEU A 1 92 ? -0.040 -15.708 -4.449 1.00 76.12 92 LEU A N 1
ATOM 734 C CA . LEU A 1 92 ? -0.640 -14.783 -5.411 1.00 76.12 92 LEU A CA 1
ATOM 735 C C . LEU A 1 92 ? 0.095 -14.726 -6.750 1.00 76.12 92 LEU A C 1
ATOM 737 O O . LEU A 1 92 ? -0.453 -14.161 -7.701 1.00 76.12 92 LEU A O 1
ATOM 741 N N . PHE A 1 93 ? 1.281 -15.324 -6.870 1.00 70.50 93 PHE A N 1
ATOM 742 C CA . PHE A 1 93 ? 2.061 -15.303 -8.105 1.00 70.50 93 PHE A CA 1
ATOM 743 C C . PHE A 1 93 ? 1.260 -15.712 -9.368 1.00 70.50 93 PHE A C 1
ATOM 745 O O . PHE A 1 93 ? 1.325 -15.023 -10.389 1.00 70.50 93 PHE A O 1
ATOM 752 N N . PRO A 1 94 ? 0.374 -16.730 -9.339 1.00 71.06 94 PRO A N 1
ATOM 753 C CA . PRO A 1 94 ? -0.469 -17.082 -10.484 1.00 71.06 94 PRO A CA 1
ATOM 754 C C . PRO A 1 94 ? -1.449 -15.977 -10.939 1.00 71.06 94 PRO A C 1
ATOM 756 O O . PRO A 1 94 ? -1.875 -15.963 -12.100 1.00 71.06 94 PRO A O 1
ATOM 759 N N . VAL A 1 95 ? -1.789 -15.018 -10.074 1.00 74.56 95 VAL A N 1
ATOM 760 C CA . VAL A 1 95 ? -2.643 -13.861 -10.410 1.00 74.56 95 VAL A CA 1
ATOM 761 C C . VAL A 1 95 ? -1.867 -12.800 -11.205 1.00 74.56 95 VAL A C 1
ATOM 763 O O . VAL A 1 95 ? -2.471 -11.946 -11.857 1.00 74.56 95 VAL A O 1
ATOM 7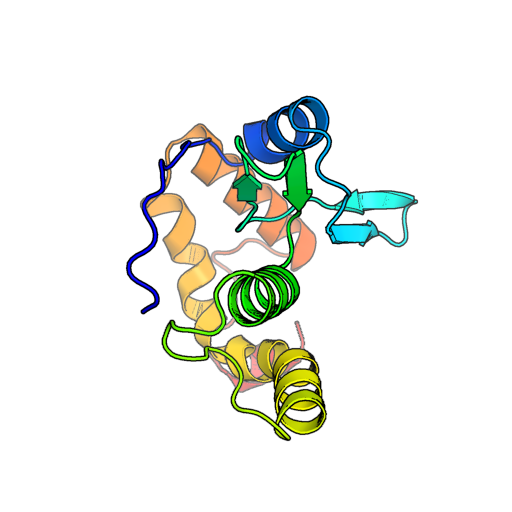66 N N . TRP A 1 96 ? -0.533 -12.892 -11.274 1.00 73.88 96 TRP A N 1
ATOM 767 C CA . TRP A 1 96 ? 0.298 -11.953 -12.036 1.00 73.88 96 TRP A CA 1
ATOM 768 C C . TRP A 1 96 ? 0.053 -11.975 -13.551 1.00 73.88 96 TRP A C 1
ATOM 770 O O . TRP A 1 96 ? 0.432 -11.031 -14.236 1.00 73.88 96 TRP A O 1
ATOM 780 N N . THR A 1 97 ? -0.686 -12.956 -14.084 1.00 75.50 97 THR A N 1
ATOM 781 C CA . THR A 1 97 ? -1.217 -12.904 -15.467 1.00 75.50 97 THR A CA 1
ATOM 782 C C . THR A 1 97 ? -2.080 -11.675 -15.747 1.00 75.50 97 THR A C 1
ATOM 784 O O . THR A 1 97 ? -2.275 -11.302 -16.904 1.00 75.50 97 THR A O 1
ATOM 787 N N . LEU A 1 98 ? -2.618 -11.032 -14.709 1.00 82.25 98 LEU A N 1
ATOM 788 C CA . LEU A 1 98 ? -3.406 -9.813 -14.847 1.00 82.25 98 LEU A CA 1
ATOM 789 C C . LEU A 1 98 ? -2.541 -8.546 -14.895 1.00 82.25 98 LEU A C 1
ATOM 791 O O . LEU A 1 98 ? -3.020 -7.522 -15.376 1.00 82.25 98 LEU A O 1
ATOM 795 N N . VAL A 1 99 ? -1.276 -8.604 -14.461 1.00 86.81 99 VAL A N 1
ATOM 796 C CA . VAL A 1 99 ? -0.363 -7.446 -14.379 1.00 86.81 99 VAL A CA 1
ATOM 797 C C . VAL A 1 99 ? -0.191 -6.727 -15.723 1.00 86.81 99 VAL A C 1
ATOM 799 O O . VAL A 1 99 ? -0.320 -5.502 -15.729 1.00 86.81 99 VAL A O 1
ATOM 802 N N . PRO A 1 100 ? -0.018 -7.411 -16.872 1.00 89.50 100 PRO A N 1
ATOM 803 C CA . PRO A 1 100 ? 0.097 -6.735 -18.168 1.00 89.50 100 PRO A CA 1
ATOM 804 C C . PRO A 1 100 ? -1.160 -5.960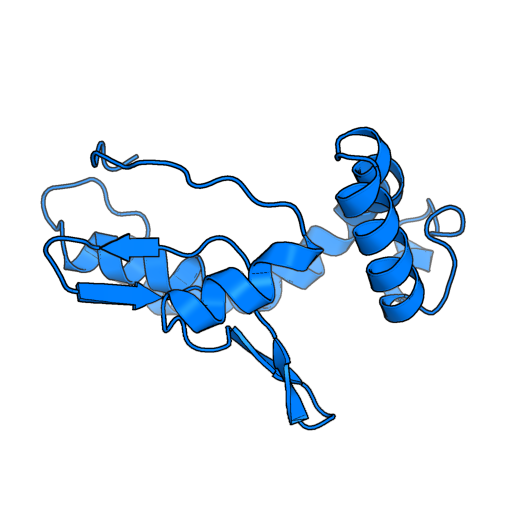 -18.576 1.00 89.50 100 PRO A C 1
ATOM 806 O O . PRO A 1 100 ? -1.088 -5.049 -19.392 1.00 89.50 100 PRO A O 1
ATOM 809 N N . LYS A 1 101 ? -2.326 -6.300 -18.009 1.00 90.62 101 LYS A N 1
ATOM 810 C CA . LYS A 1 101 ? -3.597 -5.623 -18.304 1.00 90.62 101 LYS A CA 1
ATOM 811 C C . LYS A 1 101 ? -3.810 -4.371 -17.455 1.00 90.62 101 LYS A C 1
ATOM 813 O O . LYS A 1 101 ? -4.624 -3.531 -17.826 1.00 90.62 101 LYS A O 1
ATOM 818 N N . VAL A 1 102 ? -3.097 -4.236 -16.333 1.00 92.81 102 VAL A N 1
ATOM 819 C CA . VAL A 1 102 ? -3.276 -3.134 -15.375 1.00 92.81 102 VAL A CA 1
ATOM 820 C C . VAL A 1 102 ? -3.105 -1.749 -16.015 1.00 92.81 102 VAL A C 1
ATOM 822 O O . VAL A 1 102 ? -3.968 -0.910 -15.759 1.00 92.81 102 VAL A O 1
ATOM 825 N N . PRO A 1 103 ? -2.102 -1.482 -16.881 1.00 94.69 103 PRO A N 1
ATOM 826 C CA . PRO A 1 103 ? -1.959 -0.175 -17.527 1.00 94.69 103 PRO A CA 1
ATOM 827 C C . PRO A 1 103 ? -3.211 0.312 -18.268 1.00 94.69 103 PRO A C 1
ATOM 829 O O . PRO A 1 103 ? -3.478 1.509 -18.265 1.00 94.69 103 PRO A O 1
ATOM 832 N N . GLY A 1 104 ? -4.017 -0.595 -18.836 1.00 94.12 104 GLY A N 1
ATOM 833 C CA . GLY A 1 104 ? -5.255 -0.248 -19.545 1.00 94.12 104 GLY A CA 1
ATOM 834 C C . GLY A 1 104 ? -6.384 0.281 -18.651 1.00 94.12 104 GLY A C 1
ATOM 835 O O . GLY A 1 104 ? -7.372 0.796 -19.167 1.00 94.12 104 GLY A O 1
ATOM 836 N N . PHE A 1 105 ? -6.248 0.169 -17.325 1.00 95.25 105 PHE A N 1
ATOM 837 C CA . PHE A 1 105 ? -7.199 0.691 -16.337 1.00 95.25 105 PHE A CA 1
ATOM 838 C C . PHE A 1 105 ? -6.705 1.961 -15.630 1.00 95.25 105 PHE A C 1
ATOM 840 O O . PHE A 1 105 ? -7.381 2.463 -14.732 1.00 95.25 105 PHE A O 1
ATOM 847 N N . LEU A 1 106 ? -5.522 2.462 -15.990 1.00 96.25 106 LEU A N 1
ATOM 848 C CA . LEU A 1 106 ? -4.882 3.604 -15.342 1.00 96.25 106 LEU A CA 1
ATOM 849 C C . LEU A 1 106 ? -4.927 4.843 -16.244 1.00 96.25 106 LEU A C 1
ATOM 851 O O . LEU A 1 106 ? -5.177 4.752 -17.445 1.00 96.25 106 LEU A O 1
ATOM 855 N N . SER A 1 107 ? -4.653 6.015 -15.661 1.00 97.06 107 SER A N 1
ATOM 856 C CA . SER A 1 107 ? -4.311 7.198 -16.457 1.00 97.06 107 SER A CA 1
ATOM 857 C C . SER A 1 107 ? -3.066 6.915 -17.305 1.00 97.06 107 SER A C 1
ATOM 859 O O . SER A 1 107 ? -2.284 6.019 -16.989 1.00 97.06 107 SER A O 1
ATOM 861 N N . GLU A 1 108 ? -2.831 7.707 -18.348 1.00 97.31 108 GLU A N 1
ATOM 862 C CA . GLU A 1 108 ? -1.649 7.550 -19.204 1.00 97.31 108 GLU A CA 1
ATOM 863 C C . GLU A 1 108 ? -0.335 7.585 -18.400 1.00 97.31 108 GLU A C 1
ATOM 865 O O . GLU A 1 108 ? 0.535 6.727 -18.566 1.00 97.31 108 GLU A O 1
ATOM 870 N N . ILE A 1 109 ? -0.226 8.528 -17.458 1.00 97.31 109 ILE A N 1
ATOM 871 C CA . ILE A 1 109 ? 0.955 8.710 -16.607 1.00 97.31 109 ILE A CA 1
ATOM 872 C C . ILE A 1 109 ? 1.141 7.508 -15.672 1.00 97.31 109 ILE A C 1
ATOM 874 O O . ILE A 1 109 ? 2.238 6.950 -15.577 1.00 97.31 109 ILE A O 1
ATOM 878 N N . SER A 1 110 ? 0.068 7.080 -15.004 1.00 97.50 110 SER A N 1
ATOM 879 C CA . SER A 1 110 ? 0.098 5.920 -14.112 1.00 97.50 110 SER A CA 1
ATOM 880 C C . SER A 1 110 ? 0.360 4.617 -14.864 1.00 97.50 110 SER A C 1
ATOM 882 O O . SER A 1 110 ? 1.110 3.776 -14.374 1.00 97.50 110 SER A O 1
ATOM 884 N N . GLY A 1 111 ? -0.218 4.454 -16.054 1.00 97.12 111 GLY A N 1
ATOM 885 C CA . GLY A 1 111 ? -0.035 3.292 -16.917 1.00 97.12 111 GLY A CA 1
ATOM 886 C C . GLY A 1 111 ? 1.410 3.159 -17.378 1.00 97.12 111 GLY A C 1
ATOM 887 O O . GLY A 1 111 ? 2.001 2.089 -17.221 1.00 97.12 111 GLY A O 1
ATOM 888 N N . LYS A 1 112 ? 2.015 4.260 -17.843 1.00 97.00 112 LYS A N 1
ATOM 889 C CA . LYS A 1 112 ? 3.433 4.290 -18.211 1.00 97.00 112 LYS A CA 1
ATOM 890 C C . LYS A 1 112 ? 4.333 3.971 -17.016 1.00 97.00 112 LYS A C 1
ATOM 892 O O . LYS A 1 112 ? 5.188 3.096 -17.112 1.00 97.00 112 LYS A O 1
ATOM 897 N N . TYR A 1 113 ? 4.120 4.635 -15.877 1.00 96.69 113 TYR A N 1
ATOM 898 C CA . TYR A 1 113 ? 4.902 4.375 -14.665 1.00 96.69 113 TYR A CA 1
ATOM 899 C C . TYR A 1 113 ? 4.787 2.915 -14.213 1.00 96.69 113 TYR A C 1
ATOM 901 O O . TYR A 1 113 ? 5.783 2.279 -13.858 1.00 96.69 113 TYR A O 1
ATOM 909 N N . PHE A 1 114 ? 3.571 2.364 -14.216 1.00 95.88 114 PHE A N 1
ATOM 910 C CA . PHE A 1 114 ? 3.330 0.977 -13.842 1.00 95.88 114 PHE A CA 1
ATOM 911 C C . PHE A 1 114 ? 4.075 0.023 -14.778 1.00 95.88 114 PHE A C 1
ATOM 913 O O . PHE A 1 114 ? 4.785 -0.860 -14.296 1.00 95.88 114 PHE A O 1
ATOM 920 N N . TYR A 1 115 ? 3.962 0.234 -16.091 1.00 95.38 115 TYR A N 1
ATOM 921 C CA . TYR A 1 115 ? 4.659 -0.560 -17.095 1.00 95.38 115 TYR A CA 1
ATOM 922 C C . TYR A 1 115 ? 6.177 -0.539 -16.887 1.00 95.38 115 TYR A C 1
ATOM 924 O O . TYR A 1 115 ? 6.788 -1.599 -16.750 1.00 95.38 115 TYR A O 1
ATOM 932 N N . ASP A 1 116 ? 6.775 0.653 -16.796 1.00 95.50 116 ASP A N 1
ATOM 933 C CA . ASP A 1 116 ? 8.225 0.817 -16.668 1.00 95.50 116 ASP A CA 1
ATOM 934 C C . ASP A 1 116 ? 8.744 0.151 -15.386 1.00 95.50 116 ASP A C 1
ATOM 936 O O . ASP A 1 116 ? 9.708 -0.616 -15.410 1.00 95.50 116 ASP A O 1
ATOM 940 N N . THR A 1 117 ? 8.077 0.403 -14.254 1.00 92.94 117 THR A N 1
ATOM 941 C CA . THR A 1 117 ? 8.522 -0.111 -12.951 1.00 92.94 117 THR A CA 1
ATOM 942 C C . THR A 1 117 ? 8.366 -1.620 -12.823 1.00 92.94 117 THR A C 1
ATOM 944 O O . THR A 1 117 ? 9.250 -2.266 -12.262 1.00 92.94 117 THR A O 1
ATOM 947 N N . ARG A 1 118 ? 7.275 -2.207 -13.335 1.00 91.88 118 ARG A N 1
ATOM 948 C CA . ARG A 1 118 ? 7.071 -3.662 -13.257 1.00 91.88 118 ARG A CA 1
ATOM 949 C C . ARG A 1 118 ? 7.923 -4.397 -14.287 1.00 91.88 118 ARG A C 1
ATOM 951 O O . ARG A 1 118 ? 8.441 -5.456 -13.953 1.00 91.88 118 ARG A O 1
ATOM 958 N N . SER A 1 119 ? 8.143 -3.826 -15.474 1.00 92.19 119 SER A N 1
ATOM 959 C CA . SER A 1 119 ? 9.052 -4.421 -16.465 1.00 92.19 119 SER A CA 1
ATOM 960 C C . SER A 1 119 ? 10.489 -4.462 -15.947 1.00 92.19 119 SER A C 1
ATOM 962 O O . SER A 1 119 ? 11.167 -5.478 -16.070 1.00 92.19 119 SER A O 1
ATOM 964 N N . ALA A 1 120 ? 10.945 -3.375 -15.310 1.00 91.19 120 ALA A N 1
ATOM 965 C CA . ALA A 1 120 ? 12.263 -3.325 -14.683 1.00 91.19 120 ALA A CA 1
ATOM 966 C C . ALA A 1 120 ? 12.392 -4.326 -13.525 1.00 91.19 120 ALA A C 1
ATOM 968 O O . ALA A 1 120 ? 13.404 -5.012 -13.427 1.00 91.19 120 ALA A O 1
ATOM 969 N N . PHE A 1 121 ? 11.361 -4.441 -12.680 1.00 85.62 121 PHE A N 1
ATOM 970 C CA . PHE A 1 121 ? 11.340 -5.398 -11.571 1.00 85.62 121 PHE A CA 1
ATOM 971 C C . PHE A 1 121 ? 11.414 -6.857 -12.048 1.00 85.62 121 PHE A C 1
ATOM 973 O O . PHE A 1 121 ? 12.148 -7.644 -11.467 1.00 85.62 121 PHE A O 1
ATOM 980 N N . LEU A 1 122 ? 10.706 -7.197 -13.130 1.00 84.38 122 LEU A N 1
ATOM 981 C CA . LEU A 1 122 ? 10.656 -8.554 -13.695 1.00 84.38 122 LEU A CA 1
ATOM 982 C C . LEU A 1 122 ? 11.798 -8.844 -14.687 1.00 84.38 122 LEU A C 1
ATOM 984 O O . LEU A 1 122 ? 11.880 -9.940 -15.242 1.00 84.38 122 LEU A O 1
ATOM 988 N N . GLY A 1 123 ? 12.645 -7.850 -14.977 1.00 88.44 123 GLY A N 1
ATOM 989 C CA . GLY A 1 123 ? 13.733 -7.957 -15.950 1.00 88.44 123 GLY A CA 1
ATOM 990 C C . GLY A 1 123 ? 13.280 -8.189 -17.398 1.00 88.44 123 GLY A C 1
ATOM 991 O O . GLY A 1 123 ? 14.096 -8.584 -18.230 1.00 88.44 123 GLY A O 1
ATOM 992 N N . ARG A 1 124 ? 11.995 -7.976 -17.717 1.00 88.31 124 ARG A N 1
ATOM 993 C CA . ARG A 1 124 ? 11.415 -8.1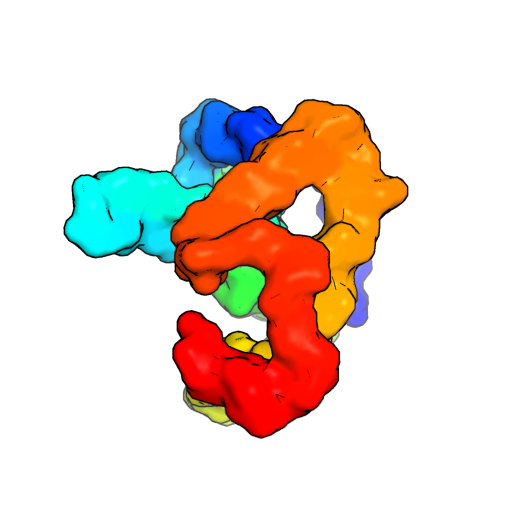93 -19.052 1.00 88.31 124 ARG A CA 1
ATOM 994 C C . ARG A 1 124 ? 10.157 -7.345 -19.282 1.00 88.31 124 ARG A C 1
ATOM 996 O O . ARG A 1 124 ? 9.509 -6.966 -18.309 1.00 88.31 124 ARG A O 1
ATOM 1003 N N . PRO A 1 125 ? 9.774 -7.076 -20.543 1.00 91.50 125 PRO A N 1
ATOM 1004 C CA . PRO A 1 125 ? 8.500 -6.430 -20.868 1.00 91.50 125 PRO A CA 1
ATOM 1005 C C . PRO A 1 125 ? 7.297 -7.184 -20.288 1.00 91.50 125 PRO A C 1
ATOM 1007 O O . PRO A 1 125 ? 7.278 -8.418 -20.300 1.00 91.50 125 PRO A O 1
ATOM 1010 N N . LEU A 1 126 ? 6.272 -6.461 -19.822 1.00 87.56 126 LEU A N 1
ATOM 1011 C CA . LEU A 1 126 ? 5.082 -7.083 -19.223 1.00 87.56 126 LEU A CA 1
ATOM 1012 C C . LEU A 1 126 ? 4.335 -7.999 -20.197 1.00 87.56 126 LEU A C 1
ATOM 1014 O O . LEU A 1 126 ? 3.795 -9.024 -19.790 1.00 87.56 126 LEU A O 1
ATOM 1018 N N . GLU A 1 127 ? 4.329 -7.678 -21.488 1.00 84.38 127 GLU A N 1
ATOM 1019 C CA . GLU A 1 127 ? 3.694 -8.493 -22.529 1.00 84.38 127 GLU A CA 1
ATOM 1020 C C . GLU A 1 127 ? 4.378 -9.853 -22.711 1.00 84.38 127 GLU A C 1
ATOM 1022 O O . GLU A 1 127 ? 3.782 -10.764 -23.280 1.00 84.38 127 GLU A O 1
ATOM 1027 N N . GLN A 1 128 ? 5.617 -9.997 -22.231 1.00 85.44 128 GLN A N 1
ATOM 1028 C CA . GLN A 1 128 ? 6.409 -11.226 -22.310 1.00 85.44 128 GLN A CA 1
ATOM 1029 C C . GLN A 1 128 ? 6.335 -12.061 -21.026 1.00 85.44 128 GLN A C 1
ATOM 1031 O O . GLN A 1 128 ? 7.140 -12.978 -20.839 1.00 85.44 128 GLN A O 1
ATOM 1036 N N . LEU A 1 129 ? 5.409 -11.751 -20.111 1.00 80.38 129 LEU A N 1
ATOM 1037 C CA . LEU A 1 129 ? 5.211 -12.591 -18.936 1.00 80.38 129 LEU A CA 1
ATOM 1038 C C . LEU A 1 129 ? 4.652 -13.962 -19.339 1.00 80.38 129 LEU A C 1
ATOM 1040 O O . LEU A 1 129 ? 3.709 -14.019 -20.135 1.00 80.38 129 LEU A O 1
ATOM 1044 N N . PRO A 1 130 ? 5.198 -15.065 -18.789 1.00 73.62 130 PRO A N 1
ATOM 1045 C CA . PRO A 1 130 ? 4.740 -16.396 -19.144 1.00 73.62 130 PRO A CA 1
ATOM 1046 C C . PRO A 1 130 ? 3.270 -16.588 -18.776 1.00 73.62 130 PRO A C 1
ATOM 1048 O O . PRO A 1 130 ? 2.817 -16.221 -17.688 1.00 73.62 130 PRO A O 1
ATOM 1051 N N . VAL A 1 131 ? 2.515 -17.187 -19.695 1.00 71.38 131 VAL A N 1
ATOM 1052 C CA . VAL A 1 131 ? 1.122 -17.578 -19.443 1.00 71.38 131 VAL A CA 1
ATOM 1053 C C . VAL A 1 131 ? 1.083 -18.853 -18.595 1.00 71.38 131 VAL A C 1
ATOM 1055 O O . VAL A 1 131 ? 0.194 -19.009 -17.751 1.00 71.38 131 VAL A O 1
ATOM 1058 N N . ASP A 1 132 ? 2.074 -19.733 -18.763 1.00 74.12 132 ASP A N 1
ATOM 1059 C CA . ASP A 1 132 ? 2.223 -20.961 -17.984 1.00 74.12 132 ASP A CA 1
ATOM 1060 C C . ASP A 1 132 ? 2.510 -20.633 -16.500 1.00 74.12 132 ASP A C 1
ATOM 1062 O O . ASP A 1 132 ? 3.382 -19.811 -16.200 1.00 74.12 132 ASP A O 1
ATOM 1066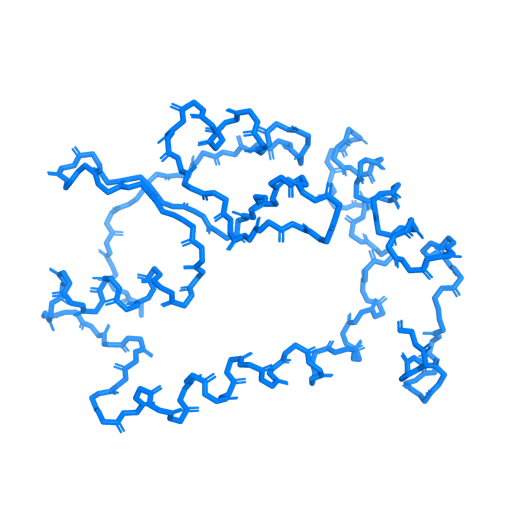 N N . PRO A 1 133 ? 1.744 -21.188 -15.542 1.00 69.00 133 PRO A N 1
ATOM 1067 C CA . PRO A 1 133 ? 2.053 -21.100 -14.117 1.00 69.00 133 PRO A CA 1
ATOM 1068 C C . PRO A 1 133 ? 3.430 -21.649 -13.708 1.00 69.00 133 PRO A C 1
ATOM 1070 O O . PRO A 1 133 ? 3.989 -21.142 -12.741 1.00 69.00 133 PRO A O 1
ATOM 1073 N N . GLU A 1 134 ? 3.971 -22.658 -14.395 1.00 72.31 134 GLU A N 1
ATOM 1074 C CA . GLU A 1 134 ? 5.250 -23.284 -14.028 1.00 72.31 134 GLU A CA 1
ATOM 1075 C C . GLU A 1 134 ? 6.448 -22.415 -14.426 1.00 72.31 134 GLU A C 1
ATOM 1077 O O . GLU A 1 134 ? 7.297 -22.142 -13.584 1.00 72.31 134 GLU A O 1
ATOM 1082 N N . GLU A 1 135 ? 6.461 -21.865 -15.646 1.00 73.00 135 GLU A N 1
ATOM 1083 C CA . GLU A 1 135 ? 7.485 -20.899 -16.101 1.00 73.00 135 GLU A CA 1
ATOM 1084 C C . GLU A 1 135 ? 7.488 -19.608 -15.267 1.00 73.00 135 GLU A C 1
ATOM 1086 O O . GLU A 1 135 ? 8.468 -18.869 -15.205 1.00 73.00 135 GLU A O 1
ATOM 1091 N N . ARG A 1 136 ? 6.364 -19.326 -14.609 1.00 70.38 136 ARG A N 1
ATOM 1092 C CA . ARG A 1 136 ? 6.190 -18.180 -13.727 1.00 70.38 136 ARG A CA 1
ATOM 1093 C C . ARG A 1 136 ? 6.881 -18.341 -12.377 1.00 70.38 136 ARG A C 1
ATOM 1095 O O . ARG A 1 136 ? 7.274 -17.333 -11.812 1.00 70.38 136 ARG A O 1
ATOM 1102 N N . LYS A 1 137 ? 7.087 -19.564 -11.883 1.00 68.25 137 LYS A N 1
ATOM 1103 C CA . LYS A 1 137 ? 7.800 -19.802 -10.612 1.00 68.25 137 LYS A CA 1
ATOM 1104 C C . LYS A 1 137 ? 9.281 -19.400 -10.661 1.00 68.25 137 LYS A C 1
ATOM 1106 O O . LYS A 1 137 ? 9.931 -19.388 -9.624 1.00 68.25 137 LYS A O 1
ATOM 1111 N N . GLU A 1 138 ? 9.812 -19.129 -11.853 1.00 66.38 138 GLU A N 1
ATOM 1112 C CA . GLU A 1 138 ? 11.212 -18.758 -12.090 1.00 66.38 138 GLU A CA 1
ATOM 1113 C C . GLU A 1 138 ? 11.445 -17.234 -12.181 1.00 66.38 138 GLU A C 1
ATOM 1115 O O . GLU A 1 138 ? 12.571 -16.805 -12.446 1.00 66.38 138 GLU A O 1
ATOM 1120 N N . LEU A 1 139 ? 10.393 -16.423 -12.009 1.00 64.62 139 LEU A N 1
ATOM 1121 C CA . LEU A 1 139 ? 10.438 -14.953 -11.970 1.00 64.62 139 LEU A CA 1
ATOM 1122 C C . LEU A 1 139 ? 10.641 -14.436 -10.542 1.00 64.62 139 LEU A C 1
ATOM 1124 O O . LEU A 1 139 ? 11.389 -13.443 -10.405 1.00 64.62 139 LEU A O 1
#

pLDDT: mean 89.8, std 8.1, range [64.62, 97.5]

Radius of gyration: 17.51 Å; chains: 1; bounding box: 38×39×42 Å

Foldseek 3Di:
DFPDDDDDDDDAPVCQVVVLVVLVEAAPDQDPVRHGHHDDDWDADPVPRDTYHDPVVVLVVCCVVPVVGDHPQDPPCVVVVVVCVVCVVVVCLLVLLCQLVVLVVHDVRNSVVSQVVVCVVVVHGSVPQDNDPVVSNVD

Sequence (139 aa):
MKKLSYKIRWFDYPDLVPASIEARIKPYLVRSDGSPYYTCPAIIGDATGVSMNDSFKIAQYFDKQYPDTPKALPEGTDGLQSMFEEQFIEVLFPVWTLVPKVPGFLSEISGKYFYDTRSAFLGRPLEQLPVDPEERKEL

Secondary structure (DSSP, 8-state):
------------GGGHHHHHHHTTPPPSEE-TTS-EE--S-EEE-TTT--EEE-HHHHHHHHHHH-TTSPPSS-TT-HHHHHHHHHHHHHHHGGGGGGGGGGGGGS-HHHHHHHHHHHHHHTTS-GGGS-SSHHHHTT-